Protein AF-A0A3R0PT56-F1 (afdb_monomer_lite)

Organism: Salmonella enterica (NCBI:txid28901)

Foldseek 3Di:
DVVVVVLVVVFDKDWPDKDKDDPFDKDAAADPVPPDPPPQQKKKKKAWQDAWKWKDKLHDDIDIDHHQKMKIARDDNHIIITIGGDPTTTMMIIIIHGGGVRVVCCVVVVPVDRMDMDHPD

Radius of gyration: 15.92 Å; chains: 1; bounding box: 34×34×48 Å

pLDDT: mean 81.3, std 14.6, range [44.88, 96.75]

Structure (mmCIF, N/CA/C/O backbone):
data_AF-A0A3R0PT56-F1
#
_entry.id   AF-A0A3R0PT56-F1
#
loop_
_atom_site.group_PDB
_atom_site.id
_atom_site.type_symbol
_atom_site.label_atom_id
_atom_site.label_alt_id
_atom_site.label_comp_id
_atom_site.label_asym_id
_atom_site.label_entity_id
_atom_site.label_seq_id
_atom_site.pdbx_PDB_ins_code
_atom_site.Cartn_x
_atom_site.Cartn_y
_atom_site.Cartn_z
_atom_site.occupancy
_atom_site.B_iso_or_equiv
_atom_site.auth_seq_id
_atom_site.auth_comp_id
_atom_site.auth_asym_id
_atom_site.auth_atom_id
_atom_site.pdbx_PDB_model_num
ATOM 1 N N . MET A 1 1 ? 11.787 15.327 -30.467 1.00 54.41 1 MET A N 1
ATOM 2 C CA . MET A 1 1 ? 10.694 15.481 -29.483 1.00 54.41 1 MET A CA 1
ATOM 3 C C . MET A 1 1 ? 9.558 14.490 -29.711 1.00 54.41 1 MET A C 1
ATOM 5 O O . MET A 1 1 ? 9.234 13.780 -28.772 1.00 54.41 1 MET A O 1
ATOM 9 N N . GLU A 1 2 ? 9.029 14.335 -30.931 1.00 72.50 2 GLU A N 1
ATOM 10 C CA . GLU A 1 2 ? 7.890 13.427 -31.193 1.00 72.50 2 GLU A CA 1
ATOM 11 C C . GLU A 1 2 ? 8.149 11.956 -30.813 1.00 72.50 2 GLU A C 1
ATOM 13 O O . GLU A 1 2 ? 7.331 11.335 -30.150 1.00 72.50 2 GLU A O 1
ATOM 18 N N . LYS A 1 3 ? 9.331 11.410 -31.128 1.00 70.69 3 LYS A N 1
ATOM 19 C CA . LYS A 1 3 ? 9.697 10.027 -30.758 1.00 70.69 3 LYS A CA 1
ATOM 20 C C . LYS A 1 3 ? 9.811 9.804 -29.243 1.00 70.69 3 LYS A C 1
ATOM 22 O O . LYS A 1 3 ? 9.453 8.738 -28.764 1.00 70.69 3 LYS A O 1
ATOM 27 N N . ILE A 1 4 ? 10.276 10.810 -28.498 1.00 65.81 4 ILE A N 1
ATOM 28 C CA . ILE A 1 4 ? 10.376 10.754 -27.028 1.00 65.81 4 ILE A CA 1
ATOM 29 C C . ILE A 1 4 ? 8.977 10.825 -26.412 1.00 65.81 4 ILE A C 1
ATOM 31 O O . ILE A 1 4 ? 8.662 10.063 -25.508 1.00 65.81 4 ILE A O 1
ATOM 35 N N . ARG A 1 5 ? 8.106 11.684 -26.954 1.00 64.75 5 ARG A N 1
ATOM 36 C CA . ARG A 1 5 ? 6.698 11.765 -26.555 1.00 64.75 5 ARG A CA 1
ATOM 37 C C . ARG A 1 5 ? 5.959 10.450 -26.813 1.00 64.75 5 ARG A C 1
ATOM 39 O O . ARG A 1 5 ? 5.237 9.989 -25.942 1.00 64.75 5 ARG A O 1
ATOM 46 N N . GLN A 1 6 ? 6.167 9.829 -27.971 1.00 67.69 6 GLN A N 1
ATOM 47 C CA . GLN A 1 6 ? 5.591 8.519 -28.293 1.00 67.69 6 GLN A CA 1
ATOM 48 C C . GLN A 1 6 ? 6.119 7.420 -27.361 1.00 67.69 6 GLN A C 1
ATOM 50 O O . GLN A 1 6 ? 5.331 6.635 -26.844 1.00 67.69 6 GLN A O 1
ATOM 55 N N . ALA A 1 7 ? 7.424 7.415 -27.064 1.00 64.12 7 ALA A N 1
ATOM 56 C CA . ALA A 1 7 ? 8.005 6.499 -26.085 1.00 64.12 7 ALA A CA 1
ATOM 57 C C . ALA A 1 7 ? 7.383 6.681 -24.687 1.00 64.12 7 ALA A C 1
ATOM 59 O O . ALA A 1 7 ? 7.017 5.693 -24.057 1.00 64.12 7 ALA A O 1
ATOM 60 N N . PHE A 1 8 ? 7.173 7.926 -24.248 1.00 64.94 8 PHE A N 1
ATOM 61 C CA . PHE A 1 8 ? 6.535 8.245 -22.967 1.00 64.94 8 PHE A CA 1
ATOM 62 C C . PHE A 1 8 ? 5.065 7.811 -22.902 1.00 64.94 8 PHE A C 1
ATOM 64 O O . PHE A 1 8 ? 4.634 7.216 -21.922 1.00 64.94 8 PHE A O 1
ATOM 71 N N . LEU A 1 9 ? 4.298 8.045 -23.969 1.00 64.44 9 LEU A N 1
ATOM 72 C CA . LEU A 1 9 ? 2.900 7.605 -24.062 1.00 64.44 9 LEU A CA 1
ATOM 73 C C . LEU A 1 9 ? 2.763 6.076 -24.143 1.00 64.44 9 LEU A C 1
ATOM 75 O O . LEU A 1 9 ? 1.734 5.524 -23.758 1.00 64.44 9 LEU A O 1
ATOM 79 N N . SER A 1 10 ? 3.792 5.389 -24.649 1.00 65.69 10 SER A N 1
ATOM 80 C CA . SER A 1 10 ? 3.849 3.924 -24.687 1.00 65.69 10 SER A CA 1
ATOM 81 C C . SER A 1 10 ? 4.364 3.299 -23.384 1.00 65.69 10 SER A C 1
ATOM 83 O O . SER A 1 10 ? 4.088 2.131 -23.112 1.00 65.69 10 SER A O 1
ATOM 85 N N . SER A 1 11 ? 5.086 4.063 -22.558 1.00 64.75 11 SER A N 1
ATOM 86 C CA . SER A 1 11 ? 5.546 3.632 -21.240 1.00 64.75 11 SER A CA 1
ATOM 87 C C . SER A 1 11 ? 4.438 3.832 -20.215 1.00 64.75 11 SER A C 1
ATOM 89 O O . SER A 1 11 ? 4.451 4.794 -19.460 1.00 64.75 11 SER A O 1
ATOM 91 N N . ASN A 1 12 ? 3.455 2.938 -20.202 1.00 69.44 12 ASN A N 1
ATOM 92 C CA . ASN A 1 12 ? 2.416 2.956 -19.178 1.00 69.44 12 ASN A CA 1
ATOM 93 C C . ASN A 1 12 ? 2.783 1.984 -18.061 1.00 69.44 12 ASN A C 1
ATOM 95 O O . ASN A 1 12 ? 3.144 0.833 -18.326 1.00 69.44 12 ASN A O 1
ATOM 99 N N . SER A 1 13 ? 2.680 2.438 -16.813 1.00 75.75 13 SER A N 1
ATOM 100 C CA . SER A 1 13 ? 2.627 1.520 -15.683 1.00 75.75 13 SER A CA 1
ATOM 101 C C . SER A 1 13 ? 1.392 0.630 -15.823 1.00 75.75 13 SER A C 1
ATOM 103 O O . SER A 1 13 ? 0.337 1.061 -16.290 1.00 75.75 13 SER A O 1
ATOM 105 N N . SER A 1 14 ? 1.533 -0.638 -15.460 1.00 83.75 14 SER A N 1
ATOM 106 C CA . SER A 1 14 ? 0.411 -1.571 -15.410 1.00 83.75 14 SER A CA 1
ATOM 107 C C . SER A 1 14 ? 0.026 -1.824 -13.965 1.00 83.75 14 SER A C 1
ATOM 109 O O . SER A 1 14 ? 0.899 -1.922 -13.105 1.00 83.75 14 SER A O 1
ATOM 111 N N . ILE A 1 15 ? -1.268 -1.974 -13.710 1.00 85.88 15 ILE A N 1
ATOM 112 C CA . ILE A 1 15 ? -1.758 -2.473 -12.431 1.00 85.88 15 ILE A CA 1
ATOM 113 C C . ILE A 1 15 ? -1.792 -3.995 -12.518 1.00 85.88 15 ILE A C 1
ATOM 115 O O . ILE A 1 15 ? -2.380 -4.536 -13.451 1.00 85.88 15 ILE A O 1
ATOM 119 N N . ASP A 1 16 ? -1.127 -4.655 -11.578 1.00 86.88 16 ASP A N 1
ATOM 120 C CA . ASP A 1 16 ? -1.093 -6.114 -11.486 1.00 86.88 16 ASP A CA 1
ATOM 121 C C . ASP A 1 16 ? -2.378 -6.638 -10.829 1.00 86.88 16 ASP A C 1
ATOM 123 O O . ASP A 1 16 ? -3.072 -7.486 -11.383 1.00 86.88 16 ASP A O 1
ATOM 127 N N . PHE A 1 17 ? -2.769 -6.040 -9.699 1.00 90.25 17 PHE A N 1
ATOM 128 C CA . PHE A 1 17 ? -4.036 -6.324 -9.025 1.00 90.25 17 PHE A CA 1
ATOM 129 C C . PHE A 1 17 ? -4.529 -5.133 -8.195 1.00 90.25 17 PHE A C 1
ATOM 131 O O . PHE A 1 17 ? -3.759 -4.223 -7.873 1.00 90.25 17 PHE A O 1
ATOM 138 N N . ILE A 1 18 ? -5.816 -5.180 -7.834 1.00 92.62 18 ILE A N 1
ATOM 139 C CA . ILE A 1 18 ? -6.475 -4.285 -6.875 1.00 92.62 18 ILE A CA 1
ATOM 140 C C . ILE A 1 18 ? -7.367 -5.144 -5.982 1.00 92.62 18 ILE A C 1
ATOM 142 O O . ILE A 1 18 ? -8.297 -5.775 -6.481 1.00 92.62 18 ILE A O 1
ATOM 146 N N . GLU A 1 19 ? -7.112 -5.157 -4.677 1.00 94.88 19 GLU A N 1
ATOM 147 C CA . GLU A 1 19 ? -7.841 -6.004 -3.729 1.00 94.88 19 GLU A CA 1
ATOM 148 C C . GLU A 1 19 ? -8.032 -5.316 -2.374 1.00 94.88 19 GLU A C 1
ATOM 150 O O . GLU A 1 19 ? -7.360 -4.337 -2.045 1.00 94.88 19 GLU A O 1
ATOM 155 N N . TYR A 1 20 ? -8.960 -5.834 -1.567 1.00 93.44 20 TYR A N 1
ATOM 156 C CA . TYR A 1 20 ? -9.067 -5.445 -0.165 1.00 93.44 20 TYR A CA 1
ATOM 157 C C . TYR A 1 20 ? -7.944 -6.103 0.636 1.00 93.44 20 TYR A C 1
ATOM 159 O O . TYR A 1 20 ? -7.799 -7.324 0.653 1.00 93.44 20 TYR A O 1
ATOM 167 N N . 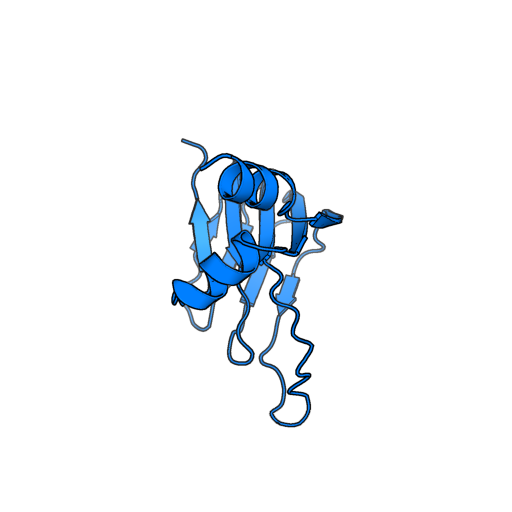CYS A 1 21 ? -7.160 -5.282 1.323 1.00 92.00 21 CYS A N 1
ATOM 168 C CA . CYS A 1 21 ? -6.053 -5.732 2.145 1.00 92.00 21 CYS A CA 1
ATOM 169 C C . CYS A 1 21 ? -6.579 -6.415 3.413 1.00 92.00 21 CYS A C 1
ATOM 171 O O . CYS A 1 21 ? -7.371 -5.848 4.166 1.00 92.00 21 CYS A O 1
ATOM 173 N N . SER A 1 22 ? -6.097 -7.630 3.669 1.00 89.00 22 SER A N 1
ATOM 174 C CA . SER A 1 22 ? -6.383 -8.358 4.906 1.00 89.00 22 SER A CA 1
ATOM 175 C C . SER A 1 22 ? -5.408 -7.925 6.000 1.00 89.00 22 SER A C 1
ATOM 177 O O . SER A 1 22 ? -4.206 -8.155 5.884 1.00 89.00 22 SER A O 1
ATOM 179 N N . CYS A 1 23 ? -5.910 -7.289 7.059 1.00 89.00 23 CYS A N 1
ATOM 180 C CA . CYS A 1 23 ? -5.091 -6.869 8.196 1.00 89.00 23 CYS A CA 1
ATOM 181 C C . CYS A 1 23 ? -4.966 -7.987 9.259 1.00 89.00 23 CYS A C 1
ATOM 183 O O . CYS A 1 23 ? -5.958 -8.660 9.543 1.00 89.00 23 CYS A O 1
ATOM 185 N N . PRO A 1 24 ? -3.788 -8.160 9.898 1.00 92.19 24 PRO A N 1
ATOM 186 C CA . PRO A 1 24 ? -2.557 -7.405 9.673 1.00 92.19 24 PRO A CA 1
ATOM 187 C C . PRO A 1 24 ? -1.861 -7.825 8.372 1.00 92.19 24 PRO A C 1
ATOM 189 O O . PRO A 1 24 ? -1.730 -9.010 8.078 1.00 92.19 24 PRO A O 1
ATOM 192 N N . TYR A 1 25 ? -1.367 -6.841 7.628 1.00 92.06 25 TYR A N 1
ATOM 193 C CA . TYR A 1 25 ? -0.546 -7.067 6.449 1.00 92.06 25 TYR A CA 1
ATOM 194 C C . TYR A 1 25 ? 0.923 -6.932 6.832 1.00 92.06 25 TYR A C 1
ATOM 196 O O . TYR A 1 25 ? 1.341 -5.905 7.372 1.00 92.06 25 TYR A O 1
ATOM 204 N N . ILE A 1 26 ? 1.696 -7.990 6.594 1.00 91.56 26 ILE A N 1
ATOM 205 C CA . ILE A 1 26 ? 3.066 -8.116 7.089 1.00 91.56 26 ILE A CA 1
ATOM 206 C C . ILE A 1 26 ? 3.991 -8.471 5.933 1.00 91.56 26 ILE A C 1
ATOM 208 O O . ILE A 1 26 ? 3.803 -9.479 5.256 1.00 91.56 26 ILE A O 1
ATOM 212 N N . ILE A 1 27 ? 5.034 -7.667 5.759 1.00 88.81 27 ILE A N 1
ATOM 213 C CA . ILE A 1 27 ? 6.166 -7.966 4.891 1.00 88.81 27 ILE A CA 1
ATOM 214 C C . ILE A 1 27 ? 7.406 -8.058 5.769 1.00 88.81 27 ILE A C 1
ATOM 216 O O . ILE A 1 27 ? 7.757 -7.107 6.467 1.00 88.81 27 ILE A O 1
ATOM 220 N N . LEU A 1 28 ? 8.086 -9.198 5.694 1.00 86.94 28 LEU A N 1
ATOM 221 C CA . LEU A 1 28 ? 9.367 -9.419 6.354 1.00 86.94 28 LEU A CA 1
ATOM 222 C C . LEU A 1 28 ? 10.531 -9.272 5.359 1.00 86.94 28 LEU A C 1
ATOM 224 O O . LEU A 1 28 ? 10.332 -9.443 4.144 1.00 86.94 28 LEU A O 1
ATOM 228 N N . PRO A 1 29 ? 11.748 -8.999 5.861 1.00 84.56 29 PRO A N 1
ATOM 229 C CA . PRO A 1 29 ? 12.948 -8.995 5.040 1.00 84.56 29 PRO A CA 1
ATOM 230 C C . PRO A 1 29 ? 13.148 -10.334 4.318 1.00 84.56 29 PRO A C 1
ATOM 232 O O . PRO A 1 29 ? 12.888 -11.400 4.881 1.00 84.56 29 PRO A O 1
ATOM 235 N N . CYS A 1 30 ? 13.624 -10.289 3.074 1.00 77.00 30 CYS A N 1
ATOM 236 C CA . CYS A 1 30 ? 13.984 -11.493 2.328 1.00 77.00 30 CYS A CA 1
ATOM 237 C C . CYS A 1 30 ? 15.211 -12.161 2.970 1.00 77.00 30 CYS A C 1
ATOM 239 O O . CYS A 1 30 ? 16.142 -11.478 3.405 1.00 77.00 30 CYS A O 1
ATOM 241 N N . SER A 1 31 ? 15.251 -13.496 2.995 1.00 65.94 31 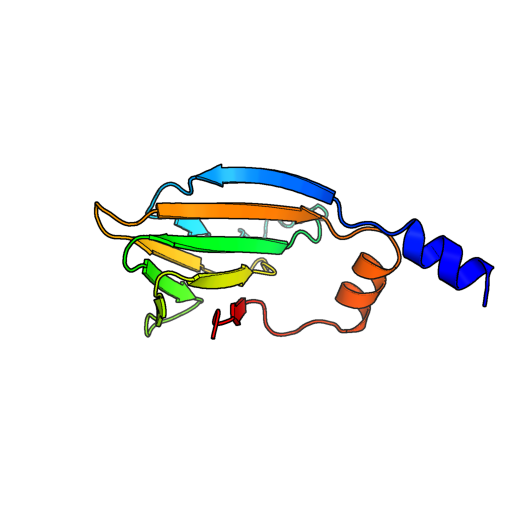SER A N 1
ATOM 242 C CA . SER A 1 31 ? 16.486 -14.210 3.335 1.00 65.94 31 SER A CA 1
ATOM 243 C C . SER A 1 31 ? 17.524 -13.991 2.227 1.00 65.94 31 SER A C 1
ATOM 245 O O . SER A 1 31 ? 17.170 -13.859 1.056 1.00 65.94 31 SER A O 1
ATOM 247 N N . GLN A 1 32 ? 18.816 -13.948 2.573 1.00 56.06 32 GLN A N 1
ATOM 248 C CA . GLN A 1 32 ? 19.894 -13.681 1.604 1.00 56.06 32 GLN A CA 1
ATOM 249 C C . GLN A 1 32 ? 19.917 -14.674 0.423 1.00 56.06 32 GLN A C 1
ATOM 251 O O . GLN A 1 32 ? 20.371 -14.303 -0.659 1.00 56.06 32 GLN A O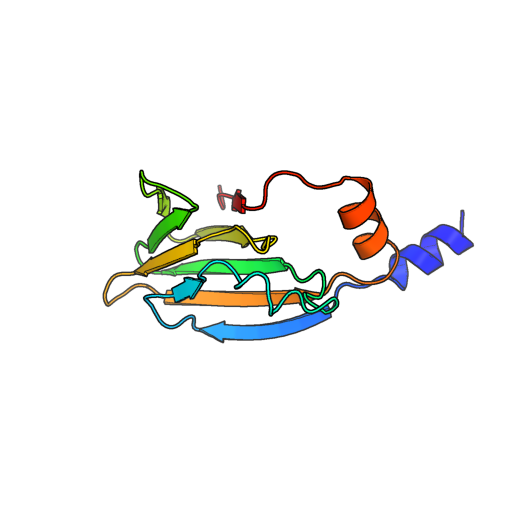 1
ATOM 256 N N . ASP A 1 33 ? 19.353 -15.873 0.612 1.00 51.03 33 ASP A N 1
ATOM 257 C CA . ASP A 1 33 ? 19.258 -16.952 -0.381 1.00 51.03 33 ASP A CA 1
ATOM 258 C C . ASP A 1 33 ? 18.068 -16.815 -1.352 1.00 51.03 33 ASP A C 1
ATOM 260 O O . ASP A 1 33 ? 17.998 -17.520 -2.354 1.00 51.03 33 ASP A O 1
ATOM 264 N N . THR A 1 34 ? 17.133 -15.896 -1.083 1.00 51.94 34 THR A N 1
ATOM 265 C CA . THR A 1 34 ? 15.992 -15.565 -1.959 1.00 51.94 34 THR A CA 1
ATOM 266 C C . THR A 1 34 ? 16.147 -14.182 -2.582 1.00 51.94 34 THR A C 1
ATOM 268 O O . THR A 1 34 ? 15.167 -13.477 -2.818 1.00 51.94 34 THR A O 1
ATOM 271 N N . GLN A 1 35 ? 17.386 -13.790 -2.901 1.00 48.53 35 GLN A N 1
ATOM 272 C CA . GLN A 1 35 ? 17.636 -12.716 -3.863 1.00 48.53 35 GLN A CA 1
ATOM 273 C C . GLN A 1 35 ? 17.193 -13.179 -5.255 1.00 48.53 35 GLN A C 1
ATOM 275 O O . GLN A 1 35 ? 17.997 -13.458 -6.140 1.00 48.53 35 GLN A O 1
ATOM 280 N N . THR A 1 36 ? 15.883 -13.291 -5.447 1.00 46.41 36 THR A N 1
ATOM 281 C CA . THR A 1 36 ? 15.290 -13.291 -6.768 1.00 46.41 36 THR A CA 1
ATOM 282 C C . THR A 1 36 ? 15.700 -11.980 -7.420 1.00 46.41 36 THR A C 1
ATOM 284 O O . THR A 1 36 ? 15.325 -10.901 -6.960 1.00 46.41 36 THR A O 1
ATOM 287 N N . SER A 1 37 ? 16.458 -12.081 -8.509 1.00 47.59 37 SER A N 1
ATOM 288 C CA . SER A 1 37 ? 16.647 -10.995 -9.479 1.00 47.59 37 SER A CA 1
ATOM 289 C C . SER A 1 37 ? 15.312 -10.404 -9.963 1.00 47.59 37 SER A C 1
ATOM 291 O O . SER A 1 37 ? 15.295 -9.288 -10.468 1.00 47.59 37 SER A O 1
ATOM 293 N N . ASP A 1 38 ? 14.222 -11.149 -9.744 1.00 44.88 38 ASP A N 1
ATOM 294 C CA . ASP A 1 38 ? 12.821 -10.840 -10.024 1.00 44.88 38 ASP A CA 1
ATOM 295 C C . ASP A 1 38 ? 12.050 -10.314 -8.797 1.00 44.88 38 ASP A C 1
ATOM 297 O O . ASP A 1 38 ? 10.833 -10.477 -8.708 1.00 44.88 38 ASP A O 1
ATOM 301 N N . LEU A 1 39 ? 12.700 -9.634 -7.840 1.00 52.94 39 LEU A N 1
ATOM 302 C CA . LEU A 1 39 ? 11.987 -8.563 -7.124 1.00 52.94 39 LEU A CA 1
ATOM 303 C C . LEU A 1 39 ? 11.716 -7.464 -8.153 1.00 52.94 39 LEU A C 1
ATOM 305 O O . LEU A 1 39 ? 12.406 -6.447 -8.229 1.00 52.94 39 LEU A O 1
ATOM 309 N N . ASP A 1 40 ? 10.751 -7.762 -9.019 1.00 52.66 40 ASP A N 1
ATOM 310 C CA . ASP A 1 40 ? 10.198 -6.883 -10.017 1.00 52.66 40 ASP A CA 1
ATOM 311 C C . ASP A 1 40 ? 9.963 -5.534 -9.356 1.00 52.66 40 ASP A C 1
ATOM 313 O O . ASP A 1 40 ? 9.516 -5.465 -8.214 1.00 52.66 40 ASP A O 1
ATOM 317 N N . CYS A 1 41 ? 10.329 -4.459 -10.050 1.00 69.00 41 CYS A N 1
ATOM 318 C CA . CYS A 1 41 ? 10.312 -3.090 -9.544 1.00 69.00 41 CYS A CA 1
ATOM 319 C C . CYS A 1 41 ? 8.886 -2.571 -9.281 1.00 69.00 41 CYS A C 1
ATOM 321 O O . CYS A 1 41 ? 8.548 -1.493 -9.751 1.00 69.00 41 CYS A O 1
ATOM 323 N N . TYR A 1 42 ? 8.013 -3.330 -8.631 1.00 80.50 42 TYR A N 1
ATOM 324 C CA . TYR A 1 42 ? 6.649 -2.940 -8.357 1.00 80.50 42 TYR A CA 1
ATOM 325 C C . TYR A 1 42 ? 6.578 -1.995 -7.157 1.00 80.50 42 TYR A C 1
ATOM 327 O O . TYR A 1 42 ? 7.369 -2.060 -6.218 1.00 80.50 42 TYR A O 1
ATOM 335 N N . ILE A 1 43 ? 5.592 -1.109 -7.198 1.00 86.38 43 ILE A N 1
ATOM 336 C CA . ILE A 1 43 ? 5.231 -0.215 -6.107 1.00 86.38 43 ILE A CA 1
ATOM 337 C C . ILE A 1 43 ? 3.927 -0.754 -5.532 1.00 86.38 43 ILE A C 1
ATOM 339 O O . ILE A 1 43 ? 2.908 -0.784 -6.229 1.00 86.38 43 ILE A O 1
ATOM 343 N N . ASP A 1 44 ? 3.961 -1.198 -4.279 1.00 90.25 44 ASP A N 1
ATOM 344 C CA . ASP A 1 44 ? 2.738 -1.499 -3.544 1.00 90.25 44 ASP A CA 1
ATOM 345 C C . ASP A 1 44 ? 2.121 -0.166 -3.092 1.00 90.25 44 ASP A C 1
ATOM 347 O O . ASP A 1 44 ? 2.788 0.683 -2.500 1.00 90.25 44 ASP A O 1
ATOM 351 N N . VAL A 1 45 ? 0.846 0.034 -3.401 1.00 92.75 45 VAL A N 1
ATOM 352 C CA . VAL A 1 45 ? 0.064 1.207 -3.016 1.00 92.75 45 VAL A CA 1
ATOM 353 C C . VAL A 1 45 ? -1.054 0.747 -2.098 1.00 92.75 45 VAL A C 1
ATOM 355 O O . VAL A 1 45 ? -1.819 -0.147 -2.455 1.00 92.75 45 VAL A O 1
ATOM 358 N N . PHE A 1 46 ? -1.168 1.368 -0.933 1.00 95.31 46 PHE A N 1
ATOM 359 C CA . PHE A 1 46 ? -2.258 1.135 0.004 1.00 95.31 46 PHE A CA 1
ATOM 360 C C . PHE A 1 46 ? -3.066 2.415 0.150 1.00 95.31 46 PHE A C 1
ATOM 362 O O . PHE A 1 46 ? -2.496 3.490 0.286 1.00 95.31 46 PHE A O 1
ATOM 369 N N . TYR A 1 47 ? -4.385 2.305 0.140 1.00 95.88 47 TYR A N 1
ATOM 370 C CA . TYR A 1 47 ? -5.294 3.422 0.351 1.00 95.88 47 TYR A CA 1
ATOM 371 C C . TYR A 1 47 ? -6.198 3.121 1.538 1.00 95.88 47 TYR A C 1
ATOM 373 O O . TYR A 1 47 ? -6.913 2.112 1.535 1.00 95.88 47 TYR A O 1
ATOM 381 N N . ILE A 1 48 ? -6.173 3.992 2.547 1.00 96.12 48 ILE A N 1
ATOM 382 C CA . ILE A 1 48 ? -7.034 3.868 3.721 1.00 96.12 48 ILE A CA 1
ATOM 383 C C . ILE A 1 48 ? -8.407 4.416 3.350 1.00 96.12 48 ILE A C 1
ATOM 385 O O . ILE A 1 48 ? -8.640 5.621 3.322 1.00 96.12 48 ILE A O 1
ATOM 389 N N . LYS A 1 49 ? -9.343 3.526 3.035 1.00 95.31 49 LYS A N 1
ATOM 390 C CA . LYS A 1 49 ? -10.687 3.914 2.604 1.00 95.31 49 LYS A CA 1
ATOM 391 C C . LYS A 1 49 ? -11.580 4.285 3.789 1.00 95.31 49 LYS A C 1
ATOM 393 O O . LYS A 1 49 ? -12.426 5.169 3.674 1.00 95.31 49 LYS A O 1
ATOM 398 N N . LYS A 1 50 ? -11.430 3.585 4.915 1.00 95.62 50 LYS A N 1
ATOM 399 C CA . LYS A 1 50 ? -12.246 3.758 6.124 1.00 95.62 50 LYS A CA 1
ATOM 400 C C . LYS A 1 50 ? -11.476 3.300 7.360 1.00 95.62 50 LYS A C 1
ATOM 402 O O . LYS A 1 50 ? -10.642 2.406 7.256 1.00 95.62 50 LYS A O 1
ATOM 407 N N . GLY A 1 51 ? -11.825 3.861 8.517 1.00 93.94 51 GLY A N 1
ATOM 408 C CA . GLY A 1 51 ? -11.244 3.507 9.811 1.00 93.94 51 GLY A CA 1
ATOM 409 C C . GLY A 1 51 ? -9.840 4.079 9.988 1.00 93.94 51 GLY A C 1
ATOM 410 O O . GLY A 1 51 ? -9.369 4.865 9.170 1.00 93.94 51 GLY A O 1
ATOM 411 N N . VAL A 1 52 ? -9.181 3.696 11.077 1.00 93.62 52 VAL A N 1
ATOM 412 C CA . VAL A 1 52 ? -7.797 4.099 11.358 1.00 93.62 52 VAL A CA 1
ATOM 413 C C . VAL A 1 52 ? -6.893 2.893 11.153 1.00 93.62 52 VAL A C 1
ATOM 415 O O . VAL A 1 52 ? -7.194 1.792 11.624 1.00 93.62 52 VAL A O 1
ATOM 418 N N . ALA A 1 53 ? -5.798 3.098 10.436 1.00 96.00 53 ALA A N 1
ATOM 419 C CA . ALA A 1 53 ? -4.736 2.117 10.282 1.00 96.00 53 ALA A CA 1
ATOM 420 C C . ALA A 1 53 ? -3.509 2.532 11.100 1.00 96.00 53 ALA A C 1
ATOM 422 O O . ALA A 1 53 ? -3.350 3.688 11.488 1.00 96.00 53 ALA A O 1
ATOM 423 N N . GLU A 1 54 ? -2.637 1.578 11.382 1.00 96.75 54 GLU A N 1
ATOM 424 C CA . GLU A 1 54 ? -1.360 1.824 12.027 1.00 96.75 54 GLU A CA 1
ATOM 425 C C . GLU A 1 54 ? -0.259 1.142 11.219 1.00 96.75 54 GLU A C 1
ATOM 427 O O . GLU A 1 54 ? -0.324 -0.043 10.894 1.00 96.75 54 GLU A O 1
ATOM 432 N N . LEU A 1 55 ? 0.743 1.931 10.850 1.00 96.19 55 LEU A N 1
ATOM 433 C CA . LEU A 1 55 ? 1.856 1.525 10.015 1.00 96.19 55 LEU A CA 1
ATOM 434 C C . LEU A 1 55 ? 3.143 1.542 10.832 1.00 96.19 55 LEU A C 1
ATOM 436 O O . LEU A 1 55 ? 3.513 2.569 11.388 1.00 96.19 55 LEU A O 1
ATOM 440 N N . MET A 1 56 ? 3.875 0.437 10.844 1.00 95.81 56 MET A N 1
ATOM 441 C CA . MET A 1 56 ? 5.249 0.389 11.332 1.00 95.81 56 MET A CA 1
ATOM 442 C C . MET A 1 56 ? 6.175 -0.031 10.194 1.00 95.81 56 MET A C 1
ATOM 444 O O . MET A 1 56 ? 5.945 -1.048 9.538 1.00 95.81 56 MET A O 1
ATOM 448 N N . PHE A 1 57 ? 7.236 0.743 9.976 1.00 93.50 57 PHE A N 1
ATOM 449 C CA . PHE A 1 57 ? 8.189 0.512 8.897 1.00 93.50 57 PHE A CA 1
ATOM 450 C C . PHE A 1 57 ? 9.619 0.463 9.430 1.00 93.50 57 PHE A C 1
ATOM 452 O O . PHE A 1 57 ? 10.109 1.439 9.991 1.00 93.50 57 PHE A O 1
ATOM 459 N N . ASN A 1 58 ? 10.284 -0.674 9.230 1.00 91.31 58 ASN A N 1
ATOM 460 C CA . ASN A 1 58 ? 11.629 -1.050 9.680 1.00 91.31 58 ASN A CA 1
ATOM 461 C C . ASN A 1 58 ? 11.841 -1.080 11.201 1.00 91.31 58 ASN A C 1
ATOM 463 O O . ASN A 1 58 ? 12.397 -2.047 11.717 1.00 91.31 58 ASN A O 1
ATOM 467 N N . ALA A 1 59 ? 11.387 -0.061 11.922 1.00 89.69 59 ALA A N 1
ATOM 468 C CA . ALA A 1 59 ? 11.465 0.042 13.368 1.00 89.69 59 ALA A CA 1
ATOM 469 C C . ALA A 1 59 ? 10.325 0.929 13.913 1.00 89.69 59 ALA A C 1
ATOM 471 O O . ALA A 1 59 ? 9.714 1.682 13.156 1.00 89.69 59 ALA A O 1
ATOM 472 N N . PRO A 1 60 ? 10.037 0.869 15.225 1.00 90.81 60 PRO A N 1
ATOM 473 C CA . PRO A 1 60 ? 9.164 1.833 15.893 1.00 90.81 60 PRO A CA 1
ATOM 474 C C . PRO A 1 60 ? 9.701 3.278 15.786 1.00 90.81 60 PRO A C 1
ATOM 476 O O . PRO A 1 60 ? 10.914 3.465 15.653 1.00 90.81 60 PRO A O 1
ATOM 479 N N . PRO A 1 61 ? 8.849 4.309 15.945 1.00 91.69 61 PRO A N 1
ATOM 480 C CA . PRO A 1 61 ? 7.436 4.241 16.319 1.00 91.69 61 PRO A CA 1
ATOM 481 C C . PRO A 1 61 ? 6.511 3.941 15.134 1.00 91.69 61 PRO A C 1
ATOM 483 O O . PRO A 1 61 ? 6.883 4.082 13.972 1.00 91.69 61 PRO A O 1
ATOM 486 N N . SER A 1 62 ? 5.284 3.543 15.447 1.00 93.69 62 SER A N 1
ATOM 487 C CA . SER A 1 62 ? 4.213 3.425 14.467 1.00 93.69 62 SER A CA 1
ATOM 488 C C . SER A 1 62 ? 3.634 4.791 14.074 1.00 93.69 62 SER A C 1
ATOM 490 O O . SER A 1 62 ? 3.650 5.756 14.842 1.00 93.69 62 SER A O 1
ATOM 492 N N . ILE A 1 63 ? 3.103 4.856 12.857 1.00 94.38 63 ILE A N 1
ATOM 493 C CA . ILE A 1 63 ? 2.429 6.000 12.250 1.00 94.38 63 ILE A CA 1
ATOM 494 C C . ILE A 1 63 ? 0.941 5.664 12.185 1.00 94.38 63 ILE A C 1
ATOM 496 O O . ILE A 1 63 ? 0.562 4.639 11.619 1.00 94.38 63 ILE A O 1
ATOM 500 N N . LYS A 1 64 ? 0.088 6.515 12.760 1.00 95.06 64 LYS A N 1
ATOM 501 C CA . LYS A 1 64 ? -1.364 6.385 12.597 1.00 95.06 64 LYS A CA 1
ATOM 502 C C . LYS A 1 64 ? -1.773 6.946 11.253 1.00 95.06 64 LYS A C 1
ATOM 504 O O . LYS A 1 64 ? -1.335 8.037 10.905 1.00 95.06 64 LYS A O 1
ATOM 509 N N . LEU A 1 65 ? -2.637 6.209 10.571 1.00 94.94 65 LEU A N 1
ATOM 510 C CA . LEU A 1 65 ? -3.141 6.560 9.264 1.00 94.94 65 LEU A CA 1
ATOM 511 C C . LEU A 1 65 ? -4.658 6.748 9.286 1.00 94.94 65 LEU A C 1
ATOM 513 O O . LEU A 1 65 ? -5.390 5.928 9.847 1.00 94.94 65 LEU A O 1
ATOM 517 N N . SER A 1 66 ? -5.117 7.832 8.679 1.00 94.81 66 SER A N 1
ATOM 518 C CA . SER A 1 66 ? -6.506 8.270 8.604 1.00 94.81 66 SER A CA 1
ATOM 519 C C . SER A 1 66 ? -7.137 7.904 7.256 1.00 94.81 66 SER A C 1
ATOM 521 O O . SER A 1 66 ? -6.425 7.699 6.271 1.00 94.81 66 SER A O 1
ATOM 523 N N . PRO A 1 67 ? -8.479 7.843 7.171 1.00 95.38 67 PRO A N 1
ATOM 524 C CA . PRO A 1 67 ? -9.159 7.691 5.891 1.00 95.38 67 PRO A CA 1
ATOM 525 C C . PRO A 1 67 ? -8.742 8.784 4.906 1.00 95.38 67 PRO A C 1
ATOM 527 O O . PRO A 1 67 ? -8.709 9.954 5.275 1.00 95.38 67 PRO A O 1
ATOM 530 N N . GLY A 1 68 ? -8.478 8.403 3.659 1.00 94.31 68 GLY A N 1
ATOM 531 C CA . GLY A 1 68 ? -7.998 9.304 2.613 1.00 94.31 68 GLY A CA 1
ATOM 532 C C . GLY A 1 68 ? -6.503 9.172 2.320 1.00 94.31 68 GLY A C 1
ATOM 533 O O . GLY A 1 68 ? -6.083 9.420 1.190 1.00 94.31 68 GLY A O 1
ATOM 534 N N . GLU A 1 69 ? -5.709 8.701 3.282 1.00 94.56 69 GLU A N 1
ATOM 535 C CA . GLU A 1 69 ? -4.262 8.606 3.108 1.00 94.56 69 GLU A CA 1
ATOM 536 C C . GLU A 1 69 ? -3.841 7.455 2.188 1.00 94.56 69 GLU A C 1
ATOM 538 O O . GLU A 1 69 ? -4.424 6.362 2.173 1.00 94.56 69 GLU A O 1
ATOM 543 N N . PHE A 1 70 ? -2.767 7.712 1.440 1.00 93.44 70 PHE A N 1
ATOM 544 C CA . PHE A 1 70 ? -2.116 6.757 0.557 1.00 93.44 70 PHE A CA 1
ATOM 545 C C . PHE A 1 70 ? -0.729 6.403 1.078 1.00 93.44 70 PHE A C 1
ATOM 547 O O . PHE A 1 70 ? 0.055 7.279 1.430 1.00 93.44 70 PHE A O 1
ATOM 554 N N . ILE A 1 71 ? -0.388 5.121 1.037 1.00 93.81 71 ILE A N 1
ATOM 555 C CA . ILE A 1 71 ? 0.939 4.599 1.341 1.00 93.81 71 ILE A CA 1
ATOM 556 C C . ILE A 1 71 ? 1.536 4.073 0.042 1.00 93.81 71 ILE A C 1
ATOM 558 O O . ILE A 1 71 ? 0.950 3.202 -0.592 1.00 93.81 71 ILE A O 1
ATOM 562 N N . PHE A 1 72 ? 2.713 4.554 -0.334 1.00 91.06 72 PHE A N 1
ATOM 563 C CA . PHE A 1 72 ? 3.492 4.030 -1.449 1.00 91.06 72 PHE A CA 1
ATOM 564 C C . PHE A 1 72 ? 4.714 3.320 -0.887 1.00 91.06 72 PHE A C 1
ATOM 566 O O . PHE A 1 72 ? 5.541 3.943 -0.220 1.00 91.06 72 PHE A O 1
ATOM 573 N N . LEU A 1 73 ? 4.829 2.026 -1.165 1.00 89.19 73 LEU A N 1
ATOM 574 C CA . LEU A 1 73 ? 5.923 1.173 -0.733 1.00 89.19 73 LEU A CA 1
ATOM 575 C C . LEU A 1 73 ? 6.697 0.672 -1.958 1.00 89.19 73 LEU A C 1
ATOM 577 O O . LEU A 1 73 ? 6.223 -0.168 -2.721 1.00 89.19 73 LEU A O 1
ATOM 581 N N . ASN A 1 74 ? 7.916 1.177 -2.118 1.00 86.19 74 ASN A N 1
ATOM 582 C CA . ASN A 1 74 ? 8.929 0.625 -3.007 1.00 86.19 74 ASN A CA 1
ATOM 583 C C . ASN A 1 74 ? 9.842 -0.292 -2.183 1.00 86.19 74 ASN A C 1
ATOM 585 O O . ASN A 1 74 ? 10.803 0.161 -1.557 1.00 86.19 74 ASN A O 1
ATOM 589 N N . ARG A 1 75 ? 9.482 -1.574 -2.114 1.00 79.94 75 ARG A N 1
ATOM 590 C CA . ARG A 1 75 ? 10.085 -2.540 -1.190 1.00 79.94 75 ARG A CA 1
ATOM 591 C C . ARG A 1 75 ? 11.561 -2.795 -1.509 1.00 79.94 75 ARG A C 1
ATOM 593 O O . ARG A 1 75 ? 11.904 -3.168 -2.627 1.00 79.94 75 ARG A O 1
ATOM 600 N N . LYS A 1 76 ? 12.419 -2.752 -0.486 1.00 80.81 76 LYS A N 1
ATOM 601 C CA . LYS A 1 76 ? 13.765 -3.350 -0.521 1.00 80.81 76 LYS A CA 1
ATOM 602 C C . LYS A 1 76 ? 13.791 -4.680 0.226 1.00 80.81 76 LYS A C 1
ATOM 604 O O . LYS A 1 76 ? 12.993 -4.917 1.128 1.00 80.81 76 LYS A O 1
ATOM 609 N N . CYS A 1 77 ? 14.757 -5.541 -0.100 1.00 79.19 77 CYS A N 1
ATOM 610 C CA . CYS A 1 77 ? 14.919 -6.846 0.557 1.00 79.19 77 CYS A CA 1
ATOM 611 C C . CYS A 1 77 ? 15.089 -6.748 2.076 1.00 79.19 77 CYS A C 1
ATOM 613 O O . CYS A 1 77 ? 14.707 -7.669 2.786 1.00 79.19 77 CYS A O 1
ATOM 615 N N . SER A 1 78 ? 15.685 -5.663 2.568 1.00 82.38 78 SER A N 1
ATOM 616 C CA . SER A 1 78 ? 15.911 -5.425 3.995 1.00 82.38 78 SER A CA 1
ATOM 617 C C . SER A 1 78 ? 14.699 -4.847 4.719 1.00 82.38 78 SER A C 1
ATOM 619 O O . SER A 1 78 ? 14.745 -4.721 5.940 1.00 82.38 78 SER A O 1
ATOM 621 N N . ASP A 1 79 ? 13.665 -4.433 3.983 1.00 86.19 79 ASP A N 1
ATOM 622 C CA . ASP A 1 79 ? 12.560 -3.690 4.565 1.00 86.19 79 ASP A CA 1
ATOM 623 C C . ASP A 1 79 ? 11.591 -4.617 5.304 1.00 86.19 79 ASP A C 1
ATOM 625 O O . ASP A 1 79 ? 11.261 -5.719 4.858 1.00 86.19 79 ASP A O 1
ATOM 629 N N . CYS A 1 80 ? 11.116 -4.125 6.441 1.00 90.38 80 CYS A N 1
ATOM 630 C CA . CYS A 1 80 ? 10.094 -4.736 7.265 1.00 90.38 80 CYS A CA 1
ATOM 631 C C . CYS A 1 80 ? 8.900 -3.781 7.327 1.00 90.38 80 CYS A C 1
ATOM 633 O O . CYS A 1 80 ? 9.061 -2.603 7.641 1.00 90.38 80 CYS A O 1
ATOM 635 N N . PHE A 1 81 ? 7.705 -4.260 7.013 1.00 93.19 81 PHE A N 1
ATOM 636 C CA . PHE A 1 81 ? 6.511 -3.424 6.920 1.00 93.19 81 PHE A CA 1
ATOM 637 C C . PHE A 1 81 ? 5.342 -4.132 7.591 1.00 93.19 81 PHE A C 1
ATOM 639 O O . PHE A 1 81 ? 5.032 -5.278 7.267 1.00 93.19 81 PHE A O 1
ATOM 646 N N . PHE A 1 82 ? 4.685 -3.434 8.510 1.00 95.06 82 PHE A N 1
ATOM 647 C CA . PHE A 1 82 ? 3.490 -3.902 9.197 1.00 95.06 82 PHE A CA 1
ATOM 648 C C . PHE A 1 82 ? 2.403 -2.856 9.043 1.00 95.06 82 PHE A C 1
ATOM 650 O O . PHE A 1 82 ? 2.575 -1.722 9.485 1.00 95.06 82 PHE A O 1
ATOM 657 N N . LEU A 1 83 ? 1.283 -3.252 8.455 1.00 96.19 83 LEU A N 1
ATOM 658 C CA . LEU A 1 83 ? 0.093 -2.427 8.354 1.00 96.19 83 LEU A CA 1
ATOM 659 C C . LEU A 1 83 ? -1.055 -3.133 9.064 1.00 96.19 83 LEU A C 1
ATOM 661 O O . LEU A 1 83 ? -1.502 -4.211 8.664 1.00 96.19 83 LEU A O 1
ATOM 665 N N . THR A 1 84 ? -1.520 -2.528 10.145 1.00 95.75 84 THR A N 1
ATOM 666 C CA . THR A 1 84 ? -2.608 -3.043 10.969 1.00 95.75 84 THR A CA 1
ATOM 667 C C . THR A 1 84 ? -3.804 -2.101 10.896 1.00 95.75 84 THR A C 1
ATOM 669 O O . THR A 1 84 ? -3.687 -0.930 10.539 1.00 95.75 84 THR A O 1
ATOM 672 N N . GLY A 1 85 ? -4.983 -2.633 11.194 1.00 93.00 85 GLY A N 1
ATOM 673 C CA . GLY A 1 85 ? -6.239 -1.895 11.187 1.00 93.00 85 GLY A CA 1
ATOM 674 C C . GLY A 1 85 ? -7.182 -2.453 12.246 1.00 93.00 85 GLY A C 1
ATOM 675 O O . GLY A 1 85 ? -7.038 -3.605 12.665 1.00 93.00 85 GLY A O 1
ATOM 676 N N . GLY A 1 86 ? -8.119 -1.622 12.699 1.00 88.38 86 GLY A N 1
ATOM 677 C CA . GLY A 1 86 ? -9.222 -2.035 13.562 1.00 88.38 86 GLY A CA 1
ATOM 678 C C . GLY A 1 86 ? -10.274 -2.864 12.815 1.00 88.38 86 GLY A C 1
ATOM 679 O O . GLY A 1 86 ? -10.157 -3.126 11.620 1.00 88.38 86 GLY A O 1
ATOM 680 N N . GLN A 1 87 ? -11.330 -3.274 13.524 1.00 87.06 87 GLN A N 1
ATOM 681 C CA .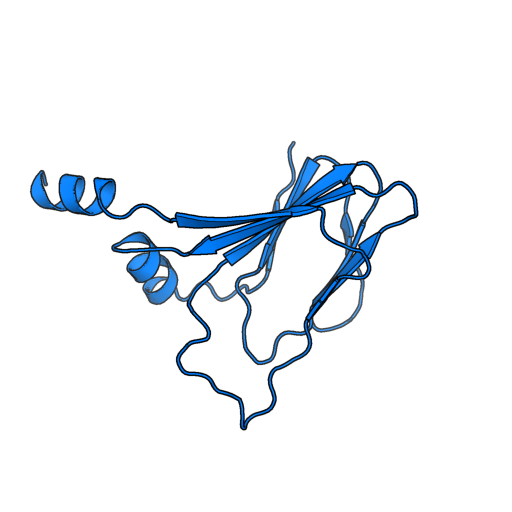 GLN A 1 87 ? -12.409 -4.103 12.957 1.00 87.06 87 GLN A CA 1
ATOM 682 C C . GLN A 1 87 ? -13.193 -3.415 11.829 1.00 87.06 87 GLN A C 1
ATOM 684 O O . GLN A 1 87 ? -13.806 -4.088 11.006 1.00 87.06 87 GLN A O 1
ATOM 689 N N . ASP A 1 88 ? -13.202 -2.086 11.805 1.00 91.31 88 ASP A N 1
ATOM 690 C CA . ASP A 1 88 ? -13.910 -1.254 10.836 1.00 91.31 88 ASP A CA 1
ATOM 691 C C . ASP A 1 88 ? -12.990 -0.656 9.759 1.00 91.31 88 ASP A C 1
ATOM 693 O O . ASP A 1 88 ? -13.462 0.112 8.913 1.00 91.31 88 ASP A O 1
ATOM 697 N N . THR A 1 89 ? -11.698 -0.999 9.788 1.00 95.19 89 THR A N 1
ATOM 698 C CA . THR A 1 89 ? -10.698 -0.476 8.859 1.00 95.19 89 THR A CA 1
ATOM 699 C C . THR A 1 89 ? -10.801 -1.178 7.504 1.00 95.19 89 THR A C 1
ATOM 701 O O . THR A 1 89 ? -10.680 -2.396 7.405 1.00 95.19 89 THR A O 1
ATOM 704 N N . GLU A 1 90 ? -10.993 -0.397 6.439 1.00 96.31 90 GLU A N 1
ATOM 705 C CA . GLU A 1 90 ? -10.979 -0.875 5.053 1.00 96.31 90 GLU A CA 1
ATOM 706 C C . GLU A 1 90 ? -9.764 -0.285 4.340 1.00 96.31 90 GLU A C 1
ATOM 708 O O . GLU A 1 90 ? -9.650 0.936 4.206 1.00 96.31 90 GLU A O 1
ATOM 713 N N . ILE A 1 91 ? -8.880 -1.148 3.843 1.00 96.75 91 ILE A N 1
ATOM 714 C CA . ILE A 1 91 ? -7.682 -0.746 3.103 1.00 96.75 91 ILE A CA 1
ATOM 715 C C . ILE A 1 91 ? -7.736 -1.390 1.722 1.00 96.75 91 ILE A C 1
ATOM 717 O O . ILE A 1 91 ? -7.939 -2.598 1.611 1.00 96.75 91 ILE A O 1
ATOM 721 N N . LEU A 1 92 ? -7.555 -0.595 0.671 1.00 96.25 92 LEU A N 1
ATOM 722 C CA . LEU A 1 92 ? -7.354 -1.108 -0.683 1.00 96.25 92 LEU A CA 1
ATOM 723 C C . LEU A 1 92 ? -5.859 -1.232 -0.946 1.00 96.25 92 LEU A C 1
ATOM 725 O O . LEU A 1 92 ? -5.120 -0.277 -0.731 1.00 96.25 92 LEU A O 1
ATOM 729 N N . GLN A 1 93 ? -5.427 -2.391 -1.426 1.00 95.12 93 GLN A N 1
ATOM 730 C CA . GLN A 1 93 ? -4.076 -2.619 -1.914 1.00 95.12 93 GLN A CA 1
ATOM 731 C C . GLN A 1 93 ? -4.090 -2.651 -3.437 1.00 95.12 93 GLN A C 1
ATOM 733 O O . GLN A 1 93 ? -4.989 -3.203 -4.068 1.00 95.12 93 GLN A O 1
ATOM 738 N N . THR A 1 94 ? -3.068 -2.068 -4.040 1.00 92.75 94 THR A N 1
ATOM 739 C CA . THR A 1 94 ?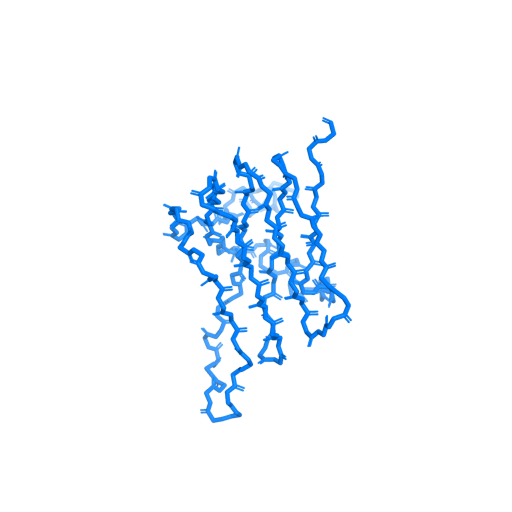 -2.811 -2.131 -5.472 1.00 92.75 94 THR A CA 1
ATOM 740 C C . THR A 1 94 ? -1.331 -2.352 -5.701 1.00 92.75 94 THR A C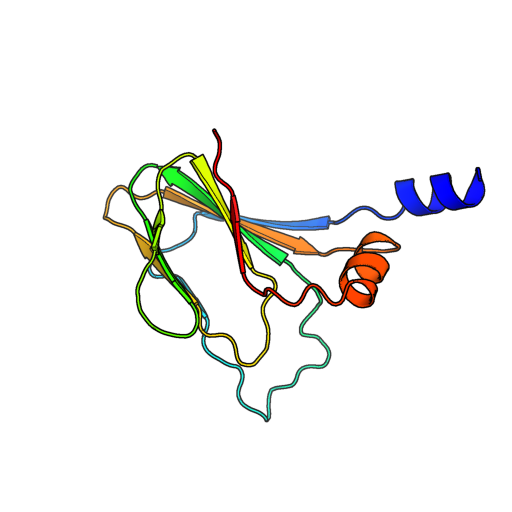 1
ATOM 742 O O . THR A 1 94 ? -0.506 -1.738 -5.032 1.00 92.75 94 THR A O 1
ATOM 745 N N . ARG A 1 95 ? -0.980 -3.188 -6.674 1.00 90.50 95 ARG A N 1
ATOM 746 C CA . ARG A 1 95 ? 0.410 -3.344 -7.104 1.00 90.50 95 ARG A CA 1
ATOM 747 C C . ARG A 1 95 ? 0.612 -2.721 -8.471 1.00 90.50 95 ARG A C 1
ATOM 749 O O . ARG A 1 95 ? -0.024 -3.116 -9.446 1.00 90.50 95 ARG A O 1
ATOM 756 N N . VAL A 1 96 ? 1.504 -1.741 -8.540 1.00 87.94 96 VAL A N 1
ATOM 757 C CA . VAL A 1 96 ? 1.827 -1.013 -9.767 1.00 87.94 96 VAL A CA 1
ATOM 758 C C . VAL A 1 96 ? 3.169 -1.493 -10.291 1.00 87.94 96 VAL A C 1
ATOM 760 O O . VAL A 1 96 ? 4.179 -1.371 -9.611 1.00 87.94 96 VAL A O 1
ATOM 763 N N . VAL A 1 97 ? 3.199 -1.988 -11.523 1.00 86.00 97 VAL A N 1
ATOM 764 C CA . VAL A 1 97 ? 4.429 -2.369 -12.221 1.00 86.00 97 VAL A CA 1
ATOM 765 C C . VAL A 1 97 ? 4.815 -1.228 -13.167 1.00 86.00 97 VAL A C 1
ATOM 767 O O . VAL A 1 97 ? 4.156 -1.037 -14.197 1.00 86.00 97 VAL A O 1
ATOM 770 N N . PRO A 1 98 ? 5.851 -0.434 -12.854 1.00 79.69 98 PRO A N 1
ATOM 771 C CA . PRO A 1 98 ? 6.355 0.586 -13.756 1.00 79.69 98 PRO A CA 1
ATOM 772 C C . PRO A 1 98 ? 6.987 -0.075 -14.983 1.00 79.69 98 PRO A C 1
ATOM 774 O O . PRO A 1 98 ? 7.702 -1.074 -14.888 1.00 79.69 98 PRO A O 1
ATOM 777 N N . ARG A 1 99 ? 6.732 0.496 -16.162 1.00 78.62 99 ARG A N 1
ATOM 778 C CA . ARG A 1 99 ? 7.270 0.009 -17.439 1.00 78.62 99 ARG A CA 1
ATOM 779 C C . ARG A 1 99 ? 7.875 1.150 -18.245 1.00 78.62 99 ARG A C 1
ATOM 781 O O . ARG A 1 99 ? 7.523 2.313 -18.054 1.00 78.62 99 ARG A O 1
ATOM 788 N N . GLY A 1 100 ? 8.762 0.792 -19.174 1.00 75.00 100 GLY A N 1
ATOM 789 C CA . GLY A 1 100 ? 9.430 1.733 -20.076 1.00 75.00 100 GLY A CA 1
ATOM 790 C C . GLY A 1 100 ? 10.120 2.870 -19.322 1.00 75.00 100 GLY A C 1
ATOM 791 O O . GLY A 1 100 ? 10.698 2.646 -18.261 1.00 75.00 100 GLY A O 1
ATOM 792 N N . LEU A 1 101 ? 9.981 4.097 -19.827 1.00 74.81 101 LEU A N 1
ATOM 793 C CA . LEU A 1 101 ? 10.638 5.276 -19.260 1.00 74.81 101 LEU A CA 1
ATOM 794 C C . LEU A 1 101 ? 10.312 5.514 -17.779 1.00 74.81 101 LEU A C 1
ATOM 796 O O . LEU A 1 101 ? 11.165 6.017 -17.061 1.00 74.81 101 LEU A O 1
ATOM 800 N N . TYR A 1 102 ? 9.131 5.129 -17.280 1.00 71.94 102 TYR A N 1
ATOM 801 C CA . TYR A 1 102 ? 8.832 5.241 -15.845 1.00 71.94 102 TYR A CA 1
ATOM 802 C C . TYR A 1 102 ? 9.692 4.310 -14.991 1.00 71.94 102 TYR A C 1
ATOM 804 O O . TYR A 1 102 ? 10.153 4.715 -13.925 1.00 71.94 102 TYR A O 1
ATOM 812 N N . LYS A 1 103 ? 9.939 3.082 -15.463 1.00 75.75 103 LYS A N 1
ATOM 813 C CA . LYS A 1 103 ? 10.870 2.159 -14.803 1.00 75.75 103 LYS A CA 1
ATOM 814 C C . LYS A 1 103 ? 12.277 2.752 -14.811 1.00 75.75 103 LYS A C 1
ATOM 816 O O . LYS A 1 103 ? 12.916 2.796 -13.766 1.00 75.75 103 LYS A O 1
ATOM 821 N N . ASP A 1 104 ? 12.709 3.271 -15.959 1.00 72.44 104 ASP A N 1
ATOM 822 C CA . ASP A 1 104 ? 14.030 3.885 -16.107 1.00 72.44 104 ASP A CA 1
ATOM 823 C C . ASP A 1 104 ? 14.199 5.098 -15.183 1.00 72.44 104 ASP A C 1
ATOM 825 O O . ASP A 1 104 ? 15.248 5.260 -14.569 1.00 72.44 104 ASP A O 1
ATOM 829 N N . LEU A 1 105 ? 13.155 5.917 -15.023 1.00 72.19 105 LEU A N 1
ATOM 830 C CA . LEU A 1 105 ? 13.154 7.061 -14.111 1.00 72.19 105 LEU A CA 1
ATOM 831 C C . LEU A 1 105 ? 13.240 6.620 -12.648 1.00 72.19 105 LEU A C 1
ATOM 833 O O . LEU A 1 105 ? 14.062 7.161 -11.919 1.00 72.19 105 LEU A O 1
ATOM 837 N N . ILE A 1 106 ? 12.452 5.633 -12.210 1.00 70.81 106 ILE A N 1
ATOM 838 C CA . ILE A 1 106 ? 12.516 5.124 -10.827 1.00 70.81 106 ILE A CA 1
ATOM 839 C C . ILE A 1 106 ? 13.910 4.563 -10.516 1.00 70.81 106 ILE A C 1
ATOM 841 O O . ILE A 1 106 ? 14.465 4.840 -9.452 1.00 70.81 106 ILE A O 1
ATOM 845 N N . VAL A 1 107 ? 14.496 3.822 -11.463 1.00 69.12 107 VAL A N 1
ATOM 846 C CA . VAL A 1 107 ? 15.855 3.278 -11.347 1.00 69.12 107 VAL A CA 1
ATOM 847 C C . VAL A 1 107 ? 16.897 4.402 -11.321 1.00 69.12 107 VAL A C 1
ATOM 849 O O . VAL A 1 107 ? 17.773 4.397 -10.460 1.00 69.12 107 VAL A O 1
ATOM 852 N N . TYR A 1 108 ? 16.793 5.383 -12.222 1.00 66.56 108 TYR A N 1
ATOM 853 C CA . TYR A 1 108 ? 17.746 6.491 -12.339 1.00 66.56 108 TYR A CA 1
ATOM 854 C C . TYR A 1 108 ? 17.709 7.440 -11.140 1.00 66.56 108 TYR A C 1
ATOM 856 O O . TYR A 1 108 ? 18.755 7.823 -10.621 1.00 66.56 108 TYR A O 1
ATOM 864 N N . TYR A 1 109 ? 16.512 7.813 -10.682 1.00 64.56 109 TYR A N 1
ATOM 865 C CA . TYR A 1 109 ? 16.347 8.679 -9.514 1.00 64.56 109 TYR A CA 1
ATOM 866 C C . TYR A 1 109 ? 16.723 7.984 -8.210 1.00 64.56 109 TYR A C 1
ATOM 868 O O . TYR A 1 109 ? 16.803 8.656 -7.181 1.00 64.56 109 TYR A O 1
ATOM 876 N N . GLY A 1 110 ? 16.943 6.664 -8.249 1.00 58.00 110 GLY A N 1
ATOM 877 C CA . GLY A 1 110 ? 17.355 5.878 -7.101 1.00 58.00 110 GLY A CA 1
ATOM 878 C C . GLY A 1 110 ? 16.487 6.179 -5.892 1.00 58.00 110 GLY A C 1
ATOM 879 O O . GLY A 1 110 ? 17.054 6.352 -4.824 1.00 58.00 110 GLY A O 1
ATOM 880 N N . CYS A 1 111 ? 15.163 6.339 -6.076 1.00 57.38 111 CYS A N 1
ATOM 881 C CA . CYS A 1 111 ? 14.236 6.846 -5.059 1.00 57.38 111 CYS A CA 1
ATOM 882 C C . CYS A 1 111 ? 14.502 6.162 -3.711 1.00 57.38 111 CYS A C 1
ATOM 884 O O . CYS A 1 111 ? 14.084 5.030 -3.470 1.00 57.38 111 CYS A O 1
ATOM 886 N N . TYR A 1 112 ? 15.277 6.845 -2.863 1.00 55.00 112 TYR A N 1
ATOM 887 C CA . TYR A 1 112 ? 15.941 6.220 -1.721 1.00 55.00 112 TYR A CA 1
ATOM 888 C C . TYR A 1 112 ? 14.961 5.902 -0.599 1.00 55.00 112 TYR A C 1
ATOM 890 O O . TYR A 1 112 ? 15.201 4.962 0.164 1.00 55.00 112 TYR A O 1
ATOM 898 N N . ASN A 1 113 ? 13.857 6.644 -0.523 1.00 62.44 113 ASN A N 1
ATOM 899 C CA . ASN A 1 113 ? 12.800 6.367 0.431 1.00 62.44 113 ASN A CA 1
ATOM 900 C C . ASN A 1 113 ? 11.948 5.221 -0.105 1.00 62.44 113 ASN A C 1
ATOM 902 O O . ASN A 1 113 ? 11.255 5.350 -1.111 1.00 62.44 113 ASN A O 1
ATOM 906 N N . SER A 1 114 ? 12.010 4.096 0.598 1.00 81.44 114 SER A N 1
ATOM 907 C CA . SER A 1 114 ? 11.179 2.931 0.313 1.00 81.44 114 SER A CA 1
ATOM 908 C C . SER A 1 114 ? 9.704 3.176 0.640 1.00 81.44 114 SER A C 1
ATOM 910 O O . SER A 1 114 ? 8.864 2.407 0.201 1.00 81.44 114 SER A O 1
ATOM 912 N N . LEU A 1 115 ? 9.380 4.218 1.413 1.00 86.94 115 LEU A N 1
ATOM 913 C CA . LEU A 1 115 ? 8.037 4.488 1.912 1.00 86.94 115 LEU A CA 1
ATOM 914 C C . LEU A 1 115 ? 7.678 5.970 1.764 1.00 86.94 115 LEU A C 1
ATOM 916 O O . LEU A 1 115 ? 8.449 6.841 2.173 1.00 86.94 115 LEU A O 1
ATOM 920 N N . TYR A 1 116 ? 6.476 6.238 1.262 1.00 89.38 116 TYR A N 1
ATOM 921 C CA . TYR A 1 116 ? 5.847 7.555 1.282 1.00 89.38 116 TYR A CA 1
ATOM 922 C C . TYR A 1 116 ? 4.415 7.438 1.791 1.00 89.38 116 TYR A C 1
ATOM 924 O O . TYR A 1 116 ? 3.692 6.535 1.380 1.00 89.38 116 TYR A O 1
ATOM 932 N N . VAL A 1 117 ? 4.004 8.371 2.647 1.00 86.88 117 VAL A N 1
ATOM 933 C CA . VAL A 1 117 ? 2.606 8.553 3.045 1.00 86.88 117 VAL A CA 1
ATOM 934 C C . VAL A 1 117 ? 2.155 9.900 2.494 1.00 86.88 117 VAL A C 1
ATOM 936 O O . VAL A 1 117 ? 2.804 10.913 2.757 1.00 86.88 117 VAL A O 1
ATOM 939 N N . LEU A 1 118 ? 1.107 9.899 1.675 1.00 88.00 118 LEU A N 1
ATOM 940 C CA . LEU A 1 118 ? 0.511 11.102 1.104 1.00 88.00 118 LEU A CA 1
ATOM 941 C C . LEU A 1 118 ? -0.877 11.305 1.699 1.00 88.00 118 LEU A C 1
ATOM 943 O O . LEU A 1 118 ? -1.697 10.387 1.692 1.00 88.00 118 LEU A O 1
ATOM 947 N N . ASP A 1 119 ? -1.121 12.522 2.167 1.00 80.56 119 ASP A N 1
ATOM 948 C CA . ASP A 1 119 ? -2.420 12.946 2.670 1.00 80.56 119 ASP A CA 1
ATOM 949 C C . ASP A 1 119 ? -3.322 13.404 1.515 1.00 80.56 119 ASP A C 1
ATOM 951 O O . ASP A 1 119 ? -2.866 14.051 0.563 1.00 80.56 119 ASP A O 1
ATOM 955 N N . SER A 1 120 ? -4.606 13.067 1.597 1.00 61.53 120 SER A N 1
ATOM 956 C CA . SER A 1 120 ? -5.640 13.650 0.751 1.00 61.53 120 SER A CA 1
ATOM 957 C C . SER A 1 120 ? -6.158 14.900 1.462 1.00 61.53 120 SER A C 1
ATOM 959 O O . SER A 1 120 ? -7.127 14.819 2.214 1.00 61.53 120 SER A O 1
ATOM 961 N N . GLY A 1 121 ? -5.455 16.021 1.287 1.00 51.72 121 GLY A N 1
ATOM 962 C CA . GLY A 1 121 ? -5.803 17.297 1.929 1.00 51.72 121 GLY A CA 1
ATOM 963 C C . GLY A 1 121 ? -7.253 17.743 1.742 1.00 51.72 121 GLY A C 1
ATOM 964 O O . GLY A 1 121 ? -7.901 17.325 0.753 1.00 51.72 121 GLY A O 1
#

Sequence (121 aa):
MEKIRQAFLSSNSSIDFIEYCSCPYIILPCSQDTQTSDLDCYIDVFYIKKGVAELMFNAPPSIKLSPGEFIFLNRKCSDCFFLTGGQDTEILQTRVVPRGLYKDLIVYYGCYNSLYVLDSG

Secondary structure (DSSP, 8-state):
-HHHHHHHHH---EEEEEEE--SSEEEPPPPGGG--TT----EEEEEEEES-EEEEESEEEEEEE-TT-EEEE---TT--EEEEE-TT-EEEEEEEE--THHHHHHHHTT---SEEEE---